Protein AF-A0A6B3HM51-F1 (afdb_monomer)

Solvent-accessible surface area (backbone atoms only — not comparable to full-atom values): 6859 Å² total; per-residue (Å²): 130,83,80,90,52,74,66,59,54,53,58,59,59,56,56,49,74,48,50,57,99,54,30,56,70,56,48,52,52,50,52,55,48,63,73,42,46,71,56,45,71,49,43,47,57,53,70,44,82,86,56,56,70,68,55,28,52,52,28,47,52,51,36,50,58,47,48,68,59,51,56,62,55,45,78,57,60,62,42,78,44,95,74,47,55,57,86,43,46,53,90,97,57,78,71,40,23,68,55,52,22,49,49,49,49,48,50,30,50,48,54,53,53,52,60,75,73,107

Radius of gyration: 22.59 Å; Cα contacts (8 Å, |Δi|>4): 60; chains: 1; bounding box: 59×33×61 Å

pLDDT: mean 90.47, std 6.4, range [70.44, 97.44]

Structure (mmCIF, N/CA/C/O backbone):
data_AF-A0A6B3HM51-F1
#
_entry.id   AF-A0A6B3HM51-F1
#
loop_
_atom_site.group_PDB
_atom_site.id
_atom_site.type_symbol
_atom_site.label_atom_id
_atom_site.label_alt_id
_atom_site.label_comp_id
_atom_site.label_asym_id
_atom_site.label_entity_id
_atom_site.label_seq_id
_atom_site.pdbx_PDB_ins_code
_atom_site.Cartn_x
_atom_site.Cartn_y
_atom_site.Cartn_z
_atom_site.occupancy
_atom_site.B_iso_or_equiv
_atom_site.auth_seq_id
_atom_site.auth_comp_id
_atom_site.auth_asym_id
_atom_site.auth_atom_id
_atom_site.pdbx_PDB_model_num
ATOM 1 N N . GLY A 1 1 ? 42.224 -19.666 -20.636 1.00 71.56 1 GLY A N 1
ATOM 2 C CA . GLY A 1 1 ? 41.199 -18.767 -20.078 1.00 71.56 1 GLY A CA 1
ATOM 3 C C . GLY A 1 1 ? 39.865 -19.177 -20.646 1.00 71.56 1 GLY A C 1
ATOM 4 O O . GLY A 1 1 ? 39.829 -19.553 -21.813 1.00 71.56 1 GLY A O 1
ATOM 5 N N . GLU A 1 2 ? 38.812 -19.181 -19.835 1.00 75.19 2 GLU A N 1
ATOM 6 C CA . GLU A 1 2 ? 37.464 -19.480 -20.327 1.00 75.19 2 GLU A CA 1
ATOM 7 C C . GLU A 1 2 ? 36.977 -18.398 -21.302 1.00 75.19 2 GLU A C 1
ATOM 9 O O . GLU A 1 2 ? 37.448 -17.257 -21.280 1.00 75.19 2 GLU A O 1
ATOM 14 N N . ARG A 1 3 ? 36.063 -18.769 -22.204 1.00 82.19 3 ARG A N 1
ATOM 15 C CA . ARG A 1 3 ? 35.512 -17.847 -23.202 1.00 82.19 3 ARG A CA 1
ATOM 16 C C . ARG A 1 3 ? 34.642 -16.805 -22.501 1.00 82.19 3 ARG A C 1
ATOM 18 O O . ARG A 1 3 ? 33.726 -17.181 -21.781 1.00 82.19 3 ARG A O 1
ATOM 25 N N . ALA A 1 4 ? 34.856 -15.521 -22.783 1.00 80.44 4 ALA A N 1
ATOM 26 C CA . ALA A 1 4 ? 33.985 -14.463 -22.277 1.00 80.44 4 ALA A CA 1
ATOM 27 C C . ALA A 1 4 ? 32.532 -14.676 -22.747 1.00 80.44 4 ALA A C 1
ATOM 29 O O . ALA A 1 4 ? 32.269 -14.801 -23.948 1.00 80.44 4 ALA A O 1
ATOM 30 N N . VAL A 1 5 ? 31.590 -14.713 -21.799 1.00 89.69 5 VAL A N 1
ATOM 31 C CA . VAL A 1 5 ? 30.148 -14.814 -22.063 1.00 89.69 5 VAL A CA 1
ATOM 32 C C . VAL A 1 5 ? 29.471 -13.550 -21.523 1.00 89.69 5 VAL A C 1
ATOM 34 O O . VAL A 1 5 ? 29.445 -13.363 -20.309 1.00 89.69 5 VAL A O 1
ATOM 37 N N . PRO A 1 6 ? 28.874 -12.690 -22.372 1.00 88.50 6 PRO A N 1
ATOM 38 C CA . PRO A 1 6 ? 28.241 -11.442 -21.924 1.00 88.50 6 PRO A CA 1
ATOM 39 C C . PRO A 1 6 ? 27.182 -11.618 -20.822 1.00 88.50 6 PRO A C 1
ATOM 41 O O . PRO A 1 6 ? 27.027 -10.755 -19.961 1.00 88.50 6 PRO A O 1
ATOM 44 N N . ALA A 1 7 ? 26.491 -12.762 -20.800 1.00 92.44 7 ALA A N 1
ATOM 45 C CA . ALA A 1 7 ? 25.515 -13.088 -19.761 1.00 92.44 7 ALA A CA 1
ATOM 46 C C . ALA A 1 7 ? 26.129 -13.160 -18.348 1.00 92.44 7 ALA A C 1
ATOM 48 O O . ALA A 1 7 ? 25.452 -12.835 -17.376 1.00 92.44 7 ALA A O 1
ATOM 49 N N . GLU A 1 8 ? 27.403 -13.543 -18.217 1.00 92.50 8 GLU A N 1
ATOM 50 C CA . GLU A 1 8 ? 28.091 -13.606 -16.923 1.00 92.50 8 GLU A CA 1
ATOM 51 C C . GLU A 1 8 ? 28.214 -12.211 -16.297 1.00 92.50 8 GLU A C 1
ATOM 53 O O . GLU A 1 8 ? 27.907 -12.023 -15.119 1.00 92.50 8 GLU A O 1
ATOM 58 N N . GLN A 1 9 ? 28.584 -11.215 -17.108 1.00 91.62 9 GLN A N 1
ATOM 59 C CA . GLN A 1 9 ? 28.639 -9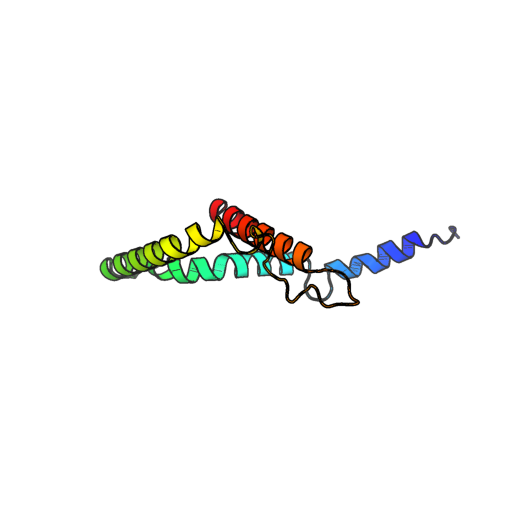.826 -16.668 1.00 91.62 9 GLN A CA 1
ATOM 60 C C . GLN A 1 9 ? 27.255 -9.336 -16.233 1.00 91.62 9 GLN A C 1
ATOM 62 O O . GLN A 1 9 ? 27.116 -8.820 -15.130 1.00 91.62 9 GLN A O 1
ATOM 67 N N . MET A 1 10 ? 26.218 -9.580 -17.040 1.00 94.62 10 MET A N 1
ATOM 68 C CA . MET A 1 10 ? 24.852 -9.164 -16.704 1.00 94.62 10 MET A CA 1
ATOM 69 C C . MET A 1 10 ? 24.368 -9.759 -15.374 1.00 94.62 10 MET A C 1
ATOM 71 O O . MET A 1 10 ? 23.748 -9.060 -14.577 1.00 94.62 10 MET A O 1
ATOM 75 N N . LEU A 1 11 ? 24.647 -11.039 -15.104 1.00 93.75 11 LEU A N 1
ATOM 76 C CA . LEU A 1 11 ? 24.258 -11.687 -13.847 1.00 93.75 11 LEU A CA 1
ATOM 77 C C . LEU A 1 11 ? 24.980 -11.084 -12.634 1.00 93.75 11 LEU A C 1
ATOM 79 O O . LEU A 1 11 ? 24.357 -10.907 -11.583 1.00 93.75 11 LEU A O 1
ATOM 83 N N . ARG A 1 12 ? 26.269 -10.749 -12.777 1.00 93.19 12 ARG A N 1
ATOM 84 C CA . ARG A 1 12 ? 27.042 -10.065 -11.730 1.00 93.19 12 ARG A CA 1
ATOM 85 C C . ARG A 1 12 ? 26.503 -8.660 -11.475 1.00 93.19 12 ARG A C 1
ATOM 87 O O . ARG A 1 12 ? 26.266 -8.309 -10.320 1.00 93.19 12 ARG A O 1
ATOM 94 N N . ASP A 1 13 ? 26.230 -7.911 -12.537 1.00 95.38 13 ASP A N 1
ATOM 95 C CA . ASP A 1 13 ? 25.731 -6.540 -12.453 1.00 95.38 13 ASP A CA 1
ATOM 96 C C . ASP A 1 13 ? 24.322 -6.501 -11.838 1.00 95.38 13 ASP A C 1
ATOM 98 O O . ASP A 1 13 ? 24.057 -5.700 -10.948 1.00 95.38 13 ASP A O 1
ATOM 102 N N . MET A 1 14 ? 23.424 -7.429 -12.197 1.00 95.25 14 MET A N 1
ATOM 103 C CA . MET A 1 14 ? 22.062 -7.477 -11.637 1.00 95.25 14 MET A CA 1
ATOM 104 C C . MET A 1 14 ? 22.014 -7.769 -10.133 1.00 95.25 14 MET A C 1
ATOM 106 O O . MET A 1 14 ? 21.011 -7.462 -9.483 1.00 95.25 14 MET A O 1
ATOM 110 N N . ARG A 1 15 ? 23.065 -8.362 -9.552 1.00 95.12 15 ARG A N 1
ATOM 111 C CA . ARG A 1 15 ? 23.089 -8.702 -8.123 1.00 95.12 15 ARG A CA 1
ATOM 112 C C . ARG A 1 15 ? 22.982 -7.462 -7.239 1.00 95.12 15 ARG A C 1
ATOM 114 O O . ARG A 1 15 ? 22.347 -7.545 -6.185 1.00 95.12 15 ARG A O 1
ATOM 121 N N . ILE A 1 16 ? 23.554 -6.332 -7.667 1.00 96.00 16 ILE A N 1
ATOM 122 C CA . ILE A 1 16 ? 23.529 -5.093 -6.884 1.00 96.00 16 ILE A CA 1
ATOM 123 C C . ILE A 1 16 ? 22.098 -4.592 -6.666 1.00 96.00 16 ILE A C 1
ATOM 125 O O . ILE A 1 16 ? 21.806 -4.098 -5.581 1.00 96.00 16 ILE A O 1
ATOM 129 N N . ASN A 1 17 ? 21.187 -4.848 -7.619 1.00 95.12 17 ASN A N 1
ATOM 130 C CA . ASN A 1 17 ? 19.794 -4.380 -7.612 1.00 95.12 17 ASN A CA 1
ATOM 131 C C . ASN A 1 17 ? 18.954 -4.867 -6.427 1.00 95.12 17 ASN A C 1
ATOM 133 O O . ASN A 1 17 ? 17.870 -4.355 -6.187 1.00 95.12 17 ASN A O 1
ATOM 137 N N . ARG A 1 18 ? 19.433 -5.875 -5.695 1.00 95.62 18 ARG A N 1
ATOM 138 C CA . ARG A 1 18 ? 18.763 -6.407 -4.502 1.00 95.62 18 ARG A CA 1
ATOM 139 C C . ARG A 1 18 ? 19.323 -5.865 -3.187 1.00 95.62 18 ARG A C 1
ATOM 141 O O . ARG A 1 18 ? 18.803 -6.225 -2.133 1.00 95.62 18 ARG A O 1
ATOM 148 N N . ILE A 1 19 ? 20.403 -5.087 -3.252 1.00 95.50 19 ILE A N 1
ATOM 149 C CA . ILE A 1 19 ? 21.196 -4.630 -2.105 1.00 95.50 19 ILE A CA 1
ATOM 150 C C . ILE A 1 19 ? 21.176 -3.101 -2.016 1.00 95.50 19 ILE A C 1
ATOM 152 O O . ILE A 1 19 ? 21.022 -2.561 -0.922 1.00 95.50 19 ILE A O 1
ATOM 156 N N . PHE A 1 20 ? 21.363 -2.411 -3.145 1.00 93.44 20 PHE A N 1
ATOM 157 C CA . PHE A 1 20 ? 21.412 -0.949 -3.167 1.00 93.44 20 PHE A CA 1
ATOM 158 C C . PHE A 1 20 ? 20.019 -0.327 -2.971 1.00 93.44 20 PHE A C 1
ATOM 160 O O . PHE A 1 20 ? 19.017 -0.970 -3.259 1.00 93.44 20 PHE A O 1
ATOM 167 N N . GLU A 1 21 ? 19.973 0.905 -2.446 1.00 90.25 21 GLU A N 1
ATOM 168 C CA . GLU A 1 21 ? 18.730 1.657 -2.150 1.00 90.25 21 GLU A CA 1
ATOM 169 C C . GLU A 1 21 ? 17.764 0.966 -1.168 1.00 90.25 21 GLU A C 1
ATOM 171 O O . GLU A 1 21 ? 16.567 1.241 -1.132 1.00 90.25 21 GLU A O 1
ATOM 176 N N . GLY A 1 22 ? 18.322 0.117 -0.302 1.00 92.31 22 GLY 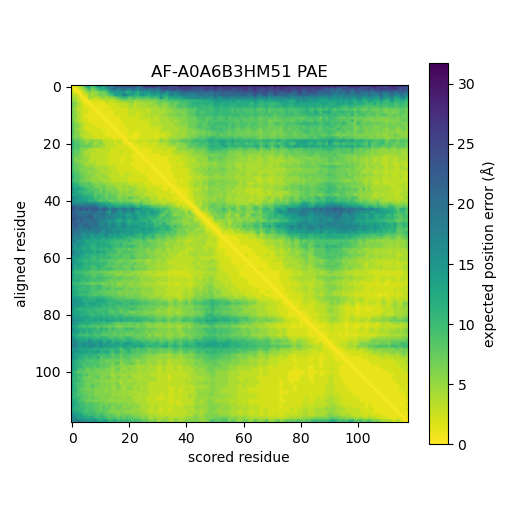A N 1
ATOM 177 C CA . GLY A 1 22 ? 17.578 -0.708 0.642 1.00 92.31 22 GLY A CA 1
ATOM 178 C C . GLY A 1 22 ? 17.571 -2.154 0.171 1.00 92.31 22 GLY A C 1
ATOM 179 O O . GLY A 1 22 ? 17.138 -2.464 -0.937 1.00 92.31 22 GLY A O 1
ATOM 180 N N . SER A 1 23 ? 18.059 -3.067 1.016 1.00 96.12 23 SER A N 1
ATOM 181 C CA . SER A 1 23 ? 18.063 -4.479 0.642 1.00 96.12 23 SER A CA 1
ATOM 182 C C . SER A 1 23 ? 16.634 -4.980 0.440 1.00 96.12 23 SER A C 1
ATOM 184 O O . SER A 1 23 ? 15.682 -4.456 1.025 1.00 96.12 23 SER A O 1
ATOM 186 N N . THR A 1 24 ? 16.484 -6.035 -0.362 1.00 94.81 24 THR A N 1
ATOM 187 C CA . THR A 1 24 ? 15.181 -6.677 -0.599 1.00 94.81 24 THR A CA 1
ATOM 188 C C . THR A 1 24 ? 14.461 -6.989 0.722 1.00 94.81 24 THR A C 1
ATOM 190 O O . THR A 1 24 ? 13.258 -6.785 0.849 1.00 94.81 24 THR A O 1
ATOM 193 N N . GLU A 1 25 ? 15.207 -7.434 1.732 1.00 95.81 25 GLU A N 1
ATOM 194 C CA . GLU A 1 25 ? 14.703 -7.756 3.066 1.00 95.81 25 GLU A CA 1
ATOM 195 C C . GLU A 1 25 ? 14.177 -6.516 3.800 1.00 95.81 25 GLU A C 1
ATOM 197 O O . GLU A 1 25 ? 13.074 -6.552 4.344 1.00 95.81 25 GLU A O 1
ATOM 202 N N . ILE A 1 26 ? 14.915 -5.401 3.778 1.00 96.00 26 ILE A N 1
ATOM 203 C CA . ILE A 1 26 ? 14.471 -4.148 4.405 1.00 96.00 26 ILE A CA 1
ATOM 204 C C . ILE A 1 26 ? 13.246 -3.582 3.689 1.00 96.00 26 ILE A C 1
ATOM 206 O O . ILE A 1 26 ? 12.300 -3.151 4.348 1.00 96.00 26 ILE A O 1
ATOM 210 N N . MET A 1 27 ? 13.219 -3.635 2.358 1.00 96.00 27 MET A N 1
ATOM 211 C CA . MET A 1 27 ? 12.074 -3.171 1.576 1.00 96.00 27 MET A CA 1
ATOM 212 C C . MET A 1 27 ? 10.812 -3.979 1.887 1.00 96.00 27 MET A C 1
ATOM 214 O O . MET A 1 27 ? 9.743 -3.394 2.050 1.00 96.00 27 MET A O 1
ATOM 218 N N . HIS A 1 28 ? 10.918 -5.302 2.047 1.00 94.00 28 HIS A N 1
ATOM 219 C CA . HIS A 1 28 ? 9.782 -6.120 2.478 1.00 94.00 28 HIS A CA 1
ATOM 220 C C . HIS A 1 28 ? 9.266 -5.724 3.866 1.00 94.00 28 HIS A C 1
ATOM 222 O O . HIS A 1 28 ? 8.055 -5.610 4.050 1.00 94.00 28 HIS A O 1
ATOM 228 N N . LEU A 1 29 ? 10.161 -5.478 4.828 1.00 94.69 29 LEU A N 1
ATOM 229 C CA . LEU A 1 29 ? 9.770 -5.030 6.169 1.00 94.69 29 LEU A CA 1
ATOM 230 C C . LEU A 1 29 ? 9.112 -3.648 6.143 1.00 94.69 29 LEU A C 1
ATOM 232 O O . LEU A 1 29 ? 8.118 -3.434 6.834 1.00 94.69 29 LEU A O 1
ATOM 236 N N . LEU A 1 30 ? 9.629 -2.728 5.326 1.00 94.38 30 LEU A N 1
ATOM 237 C CA . LEU A 1 30 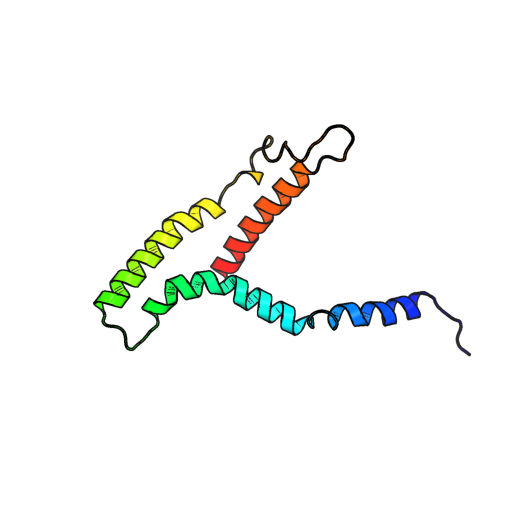? 9.046 -1.402 5.150 1.00 94.38 30 LEU A CA 1
ATOM 238 C C . LEU A 1 30 ? 7.639 -1.497 4.552 1.00 94.38 30 LEU A C 1
ATOM 240 O O . LEU A 1 30 ? 6.712 -0.911 5.096 1.00 94.38 30 LEU A O 1
ATOM 244 N N . ILE A 1 31 ? 7.458 -2.282 3.486 1.00 91.19 31 ILE A N 1
ATOM 245 C CA . ILE A 1 31 ? 6.142 -2.497 2.867 1.00 91.19 31 ILE A CA 1
ATOM 246 C C . ILE A 1 31 ? 5.164 -3.098 3.878 1.00 91.19 31 ILE A C 1
ATOM 248 O O . ILE A 1 31 ? 4.034 -2.628 3.978 1.00 91.19 31 ILE A O 1
ATOM 252 N N . ALA A 1 32 ? 5.588 -4.109 4.643 1.00 90.12 32 ALA A N 1
ATOM 253 C CA . ALA A 1 32 ? 4.748 -4.724 5.666 1.00 90.12 32 ALA A CA 1
ATOM 254 C C . ALA A 1 32 ? 4.347 -3.715 6.752 1.00 90.12 32 ALA A C 1
ATOM 256 O O . ALA A 1 32 ? 3.176 -3.640 7.117 1.00 90.12 32 ALA A O 1
ATOM 257 N N . ARG A 1 33 ? 5.298 -2.903 7.229 1.00 91.56 33 ARG A N 1
ATOM 258 C CA . ARG A 1 33 ? 5.038 -1.839 8.204 1.00 91.56 33 ARG A CA 1
ATOM 259 C C . ARG A 1 33 ? 4.023 -0.831 7.670 1.00 91.56 33 ARG A C 1
ATOM 261 O O . ARG A 1 33 ? 3.013 -0.595 8.323 1.00 91.56 33 ARG A O 1
ATOM 268 N N . GLU A 1 34 ? 4.275 -0.263 6.496 1.00 91.62 34 GLU A N 1
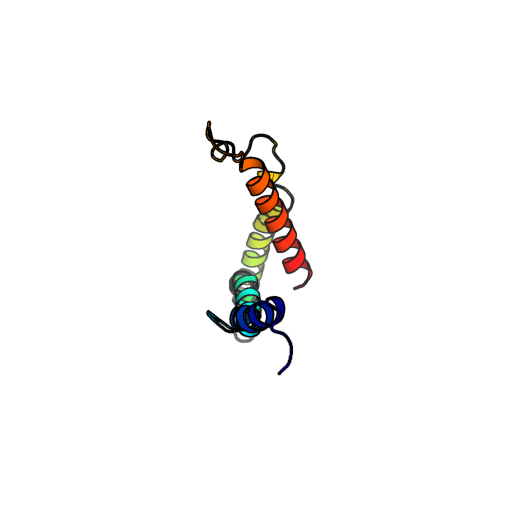ATOM 269 C CA . GLU A 1 34 ? 3.421 0.776 5.908 1.00 91.62 34 GLU A CA 1
ATOM 270 C C . GLU A 1 34 ? 2.023 0.248 5.566 1.00 91.62 34 GLU A C 1
ATOM 272 O O . GLU A 1 34 ? 1.027 0.947 5.749 1.00 91.62 34 GLU A O 1
ATOM 277 N N . ALA A 1 35 ? 1.917 -1.012 5.131 1.00 88.94 35 ALA A N 1
ATOM 278 C CA . ALA A 1 35 ? 0.627 -1.646 4.870 1.00 88.94 35 ALA A CA 1
ATOM 279 C C . ALA A 1 35 ? -0.232 -1.790 6.138 1.00 88.94 35 ALA A C 1
ATOM 281 O O . ALA A 1 35 ? -1.457 -1.770 6.046 1.00 88.94 35 ALA A O 1
ATOM 282 N N . VAL A 1 36 ? 0.395 -1.935 7.309 1.00 87.19 36 VAL A N 1
ATOM 283 C CA . VAL A 1 36 ? -0.271 -2.198 8.593 1.00 87.19 36 VAL A CA 1
ATOM 284 C C . VAL A 1 36 ? -0.451 -0.926 9.442 1.00 87.19 36 VAL A C 1
ATOM 286 O O . VAL A 1 36 ? -1.349 -0.878 10.285 1.00 87.19 36 VAL A O 1
ATOM 289 N N . ASP A 1 37 ? 0.332 0.131 9.204 1.00 88.56 37 ASP A N 1
ATOM 290 C CA . ASP A 1 37 ? 0.373 1.353 10.028 1.00 88.56 37 ASP A CA 1
ATOM 291 C C . ASP A 1 37 ? -1.003 2.016 10.213 1.00 88.56 37 ASP A C 1
ATOM 293 O O . ASP A 1 37 ? -1.444 2.272 11.338 1.00 88.56 37 ASP A O 1
ATOM 297 N N . ALA A 1 38 ? -1.746 2.202 9.118 1.00 84.31 38 ALA A N 1
ATOM 298 C CA . ALA A 1 38 ? -3.084 2.790 9.164 1.00 84.31 38 ALA A CA 1
ATOM 299 C C . ALA A 1 38 ? -4.057 1.972 10.034 1.00 84.31 38 ALA A C 1
ATOM 301 O O . ALA A 1 38 ? -4.909 2.540 10.721 1.00 84.31 38 ALA A O 1
ATOM 302 N N . HIS A 1 39 ? -3.914 0.646 10.036 1.00 84.50 39 HIS A N 1
ATOM 303 C CA . HIS A 1 39 ? -4.750 -0.266 10.812 1.00 84.50 39 HIS A CA 1
ATOM 304 C C . HIS A 1 39 ? -4.368 -0.258 12.296 1.00 84.50 39 HIS A C 1
ATOM 306 O O . HIS A 1 39 ? -5.254 -0.220 13.153 1.00 84.50 39 HIS A O 1
ATOM 312 N N . LEU A 1 40 ? -3.069 -0.201 12.612 1.00 83.12 40 LEU A N 1
ATOM 313 C CA . LEU A 1 40 ? -2.580 -0.061 13.987 1.00 83.12 40 LEU A CA 1
ATOM 314 C C . LEU A 1 40 ? -2.970 1.279 14.602 1.00 83.12 40 LEU A C 1
ATOM 316 O O . LEU A 1 40 ? -3.349 1.318 15.767 1.00 83.12 40 LEU A O 1
ATOM 320 N N . LYS A 1 41 ? -2.965 2.370 13.833 1.00 83.19 41 LYS A N 1
ATOM 321 C CA . LYS A 1 41 ? -3.423 3.677 14.321 1.00 83.19 41 LYS A CA 1
ATOM 322 C C . LYS A 1 41 ? -4.896 3.667 14.741 1.00 83.19 41 LYS A C 1
ATOM 324 O O . LYS A 1 41 ? -5.275 4.366 15.675 1.00 83.19 41 LYS A O 1
ATOM 329 N N . VAL A 1 42 ? -5.723 2.876 14.059 1.00 78.25 42 VAL A N 1
ATOM 330 C CA . VAL A 1 42 ? -7.148 2.711 14.380 1.00 78.25 42 VAL A CA 1
ATOM 331 C C . VAL A 1 42 ? -7.357 1.733 15.546 1.00 78.25 42 VAL A C 1
ATOM 333 O O . VAL A 1 42 ? -8.269 1.928 16.345 1.00 78.25 42 VAL A O 1
ATOM 336 N N . ALA A 1 43 ? -6.520 0.697 15.661 1.00 72.50 43 ALA A N 1
ATOM 337 C CA . ALA A 1 43 ? -6.651 -0.360 16.667 1.00 72.50 43 ALA A CA 1
ATOM 338 C C . ALA A 1 43 ? -5.853 -0.125 17.967 1.00 72.50 43 ALA A C 1
ATOM 340 O O . ALA A 1 43 ? -6.132 -0.778 18.971 1.00 72.50 43 ALA A O 1
ATOM 341 N N . GLY A 1 44 ? -4.877 0.787 17.980 1.00 70.44 44 GLY A N 1
ATOM 342 C CA . GLY A 1 44 ? -3.909 0.939 19.074 1.00 70.44 44 GLY A CA 1
ATOM 343 C C . GLY A 1 44 ? -4.555 1.215 20.432 1.00 70.44 44 GLY A C 1
ATOM 344 O O . GLY A 1 44 ? -4.198 0.592 21.428 1.00 70.44 44 GLY A O 1
ATOM 345 N N . ASP A 1 45 ? -5.589 2.055 20.455 1.00 70.50 45 ASP A N 1
ATOM 346 C CA . ASP A 1 45 ? -6.325 2.401 21.677 1.00 70.50 45 ASP A CA 1
ATOM 347 C C . ASP A 1 45 ? -7.183 1.250 22.229 1.00 70.50 45 ASP A C 1
ATOM 349 O O . ASP A 1 45 ? -7.572 1.274 23.395 1.00 70.50 45 ASP A O 1
ATOM 353 N N . ILE A 1 46 ? -7.485 0.246 21.403 1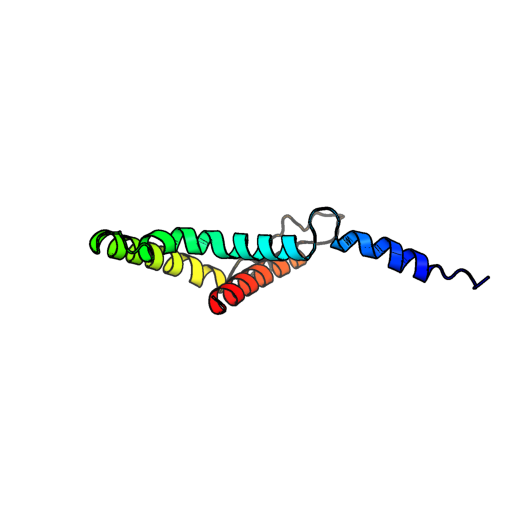.00 72.88 46 ILE A N 1
ATOM 354 C CA . ILE A 1 46 ? -8.249 -0.943 21.803 1.00 72.88 46 ILE A CA 1
ATOM 355 C C . ILE A 1 46 ? -7.331 -1.952 22.505 1.00 72.88 46 ILE A C 1
ATOM 357 O O . ILE A 1 46 ? -7.753 -2.615 23.452 1.00 72.88 46 ILE A O 1
ATOM 361 N N . ILE A 1 47 ? -6.085 -2.066 22.036 1.00 73.56 47 ILE A N 1
ATOM 362 C CA . ILE A 1 47 ? -5.123 -3.091 22.469 1.00 73.56 47 ILE A CA 1
ATOM 363 C C . ILE A 1 47 ? -4.390 -2.681 23.756 1.00 73.56 47 ILE A C 1
ATOM 365 O O . ILE A 1 47 ? -3.911 -3.550 24.479 1.00 73.56 47 ILE A O 1
ATOM 369 N N . ASP A 1 48 ? -4.342 -1.387 24.079 1.00 78.88 48 ASP A N 1
ATOM 370 C CA . ASP A 1 48 ? -3.679 -0.873 25.281 1.00 78.88 48 ASP A CA 1
ATOM 371 C C . ASP A 1 48 ? -4.320 -1.434 26.576 1.00 78.88 48 ASP A C 1
ATOM 373 O O . ASP A 1 48 ? -5.474 -1.112 26.890 1.00 78.88 48 ASP A O 1
ATOM 377 N N . PRO A 1 49 ? -3.622 -2.291 27.349 1.00 75.94 49 PRO A N 1
ATOM 378 C CA . PRO A 1 49 ? -4.186 -2.916 28.541 1.00 75.94 49 PRO A CA 1
ATOM 379 C C . PRO A 1 49 ? -4.493 -1.901 29.648 1.00 75.94 49 PRO A C 1
ATOM 381 O O . PRO A 1 49 ? -5.460 -2.113 30.378 1.00 75.94 49 PRO A O 1
ATOM 384 N N . GLU A 1 50 ? -3.762 -0.787 29.701 1.00 82.00 50 GLU A N 1
ATOM 385 C CA . GLU A 1 50 ? -3.847 0.230 30.755 1.00 82.00 50 GLU A CA 1
ATOM 386 C C . GLU A 1 50 ? -5.034 1.190 30.565 1.00 82.00 50 GLU A C 1
ATOM 388 O O . GLU A 1 50 ? -5.386 1.950 31.470 1.00 82.00 50 GLU A O 1
ATOM 393 N N . LYS A 1 51 ? -5.695 1.166 29.397 1.00 83.12 51 LYS A N 1
ATOM 394 C CA . LYS A 1 51 ? -6.819 2.067 29.119 1.00 83.12 51 LYS A CA 1
ATOM 395 C C . LYS A 1 51 ? -8.117 1.650 29.822 1.00 83.12 51 LYS A C 1
ATOM 397 O O . LYS A 1 51 ? -8.499 0.472 29.760 1.00 83.12 51 LYS A O 1
ATOM 402 N N . PRO A 1 52 ? -8.866 2.616 30.396 1.00 87.50 52 PRO A N 1
ATOM 403 C CA . PRO A 1 52 ? -10.212 2.386 30.907 1.00 87.50 52 PRO A CA 1
ATOM 404 C C . PRO A 1 52 ? -11.136 1.758 29.857 1.00 87.50 52 PRO A C 1
ATOM 406 O O . PRO A 1 52 ? -11.074 2.075 28.667 1.00 87.50 52 PRO A O 1
ATOM 409 N N . LEU A 1 53 ? -12.069 0.912 30.303 1.00 86.75 53 LEU A N 1
ATOM 410 C CA . LEU A 1 53 ? -13.023 0.224 29.419 1.00 86.75 53 LEU A CA 1
ATOM 411 C C . LEU A 1 53 ? -13.845 1.185 28.542 1.00 86.75 53 LEU A C 1
ATOM 413 O O . LEU A 1 53 ? -14.162 0.855 27.400 1.00 86.75 53 LEU A O 1
ATOM 417 N N . ALA A 1 54 ? -14.166 2.379 29.048 1.00 87.12 54 ALA A N 1
ATOM 418 C CA . ALA A 1 54 ? -14.894 3.398 28.292 1.00 87.12 54 ALA A CA 1
ATOM 419 C C . ALA A 1 54 ? -14.099 3.916 27.078 1.00 87.12 54 ALA A C 1
ATOM 421 O O . ALA A 1 54 ? -14.675 4.133 26.009 1.00 87.12 54 ALA A O 1
ATOM 422 N N . ASP A 1 55 ? -12.779 4.062 27.217 1.00 85.38 55 ASP A N 1
ATOM 423 C CA . ASP A 1 55 ? -11.904 4.510 26.132 1.00 85.38 55 ASP A CA 1
ATOM 424 C C . ASP A 1 55 ? -11.734 3.413 25.081 1.00 85.38 55 ASP A C 1
ATOM 426 O O . ASP A 1 55 ? -11.823 3.689 23.883 1.00 85.38 55 ASP A O 1
ATOM 430 N N . LYS A 1 56 ? -11.632 2.151 25.516 1.00 85.50 56 LYS A N 1
ATOM 431 C CA . LYS A 1 56 ? -11.641 0.983 24.619 1.00 85.50 56 LYS A CA 1
ATOM 432 C C . LYS A 1 56 ? -12.937 0.885 23.818 1.00 85.50 56 LYS A C 1
ATOM 434 O O . LYS A 1 56 ? -12.898 0.647 22.613 1.00 85.50 56 LYS A O 1
ATOM 439 N N . ALA A 1 57 ? -14.087 1.112 24.456 1.00 86.94 57 ALA A N 1
ATOM 440 C CA . ALA A 1 57 ? -15.384 1.101 23.779 1.00 86.94 57 ALA A CA 1
ATOM 441 C C . ALA A 1 57 ? -15.490 2.215 22.723 1.00 86.94 57 ALA A C 1
ATOM 443 O O . ALA A 1 57 ? -15.934 1.972 21.599 1.00 86.94 57 ALA A O 1
ATOM 444 N N . ARG A 1 58 ? -15.028 3.428 23.053 1.00 87.50 58 ARG A N 1
ATOM 445 C CA . ARG A 1 58 ? -14.969 4.552 22.107 1.00 87.50 58 ARG A CA 1
ATOM 446 C C . ARG A 1 58 ? -14.044 4.249 20.929 1.00 87.50 58 ARG A C 1
ATOM 448 O O . ARG A 1 58 ? -14.418 4.494 19.783 1.00 87.50 58 ARG A O 1
ATOM 455 N N . ALA A 1 59 ? -12.865 3.695 21.198 1.00 86.69 59 ALA A N 1
ATOM 456 C CA . ALA A 1 59 ? -11.920 3.284 20.167 1.00 86.69 59 ALA A CA 1
ATOM 457 C C . ALA A 1 59 ? -12.518 2.200 19.254 1.00 86.69 59 ALA A C 1
ATOM 459 O O . ALA A 1 59 ? -12.457 2.327 18.033 1.00 86.69 59 ALA A O 1
ATOM 460 N N . GLY A 1 60 ? -13.197 1.203 19.829 1.00 88.19 60 GLY A N 1
ATOM 461 C CA . GLY A 1 60 ? -13.935 0.181 19.085 1.00 88.19 60 GLY A CA 1
ATOM 462 C C . GLY A 1 60 ? -15.010 0.767 18.167 1.00 88.19 60 GLY A C 1
ATOM 463 O O . GLY A 1 60 ? -15.090 0.395 16.997 1.00 88.19 60 GLY A O 1
ATOM 464 N N . ALA A 1 61 ? -15.792 1.736 18.652 1.00 90.06 61 ALA A N 1
ATOM 465 C CA . ALA A 1 61 ? -16.798 2.421 17.839 1.00 90.06 61 ALA A CA 1
ATOM 466 C C . ALA A 1 61 ? -16.170 3.215 16.677 1.00 90.06 61 ALA A C 1
ATOM 468 O O . ALA A 1 61 ? -16.649 3.144 15.542 1.00 90.06 61 ALA A O 1
ATOM 469 N N . ASN A 1 62 ? -15.068 3.925 16.933 1.00 88.38 62 ASN A N 1
ATOM 470 C CA . ASN A 1 62 ? -14.328 4.650 15.898 1.00 88.38 62 ASN A CA 1
ATOM 471 C C . ASN A 1 62 ? -13.756 3.699 14.839 1.00 88.38 62 ASN A C 1
ATOM 473 O O . ASN A 1 62 ? -13.871 3.973 13.642 1.00 88.38 62 ASN A O 1
ATOM 477 N N . ALA A 1 63 ? -13.193 2.566 15.266 1.00 89.25 63 ALA A N 1
ATOM 478 C CA . ALA A 1 63 ? -12.675 1.535 14.377 1.00 89.25 63 ALA A CA 1
ATOM 479 C C . ALA A 1 63 ? -13.781 0.927 13.510 1.00 89.25 63 ALA A C 1
ATOM 481 O O . ALA A 1 63 ? -13.643 0.868 12.287 1.00 89.25 63 ALA A O 1
ATOM 482 N N . ALA A 1 64 ? -14.915 0.561 14.111 1.00 89.69 64 ALA A N 1
ATOM 483 C CA . ALA A 1 64 ? -16.075 0.070 13.377 1.00 89.69 64 ALA A CA 1
ATOM 484 C C . ALA A 1 64 ? -16.549 1.093 12.330 1.00 89.69 64 ALA A C 1
ATOM 486 O O . ALA A 1 64 ? -16.753 0.742 11.169 1.00 89.69 64 ALA A O 1
ATOM 487 N N . GLY A 1 65 ? -16.645 2.375 12.699 1.00 92.75 65 GLY A N 1
ATOM 488 C CA . GLY A 1 65 ? -17.028 3.451 11.782 1.00 92.75 65 GLY A CA 1
ATOM 489 C C . GLY A 1 65 ? -16.006 3.733 10.673 1.00 92.75 65 GLY A C 1
ATOM 490 O O . GLY A 1 65 ? -16.387 4.159 9.578 1.00 92.75 65 GLY A O 1
ATOM 491 N N . PHE A 1 66 ? -14.713 3.514 10.924 1.00 91.56 66 PHE A N 1
ATOM 492 C CA . PHE A 1 66 ? -13.672 3.570 9.898 1.00 91.56 66 PHE A CA 1
ATOM 493 C C . PHE A 1 66 ? -13.853 2.433 8.887 1.00 91.56 66 PHE A C 1
ATOM 495 O O . PHE A 1 66 ? -14.035 2.693 7.695 1.00 91.56 66 PHE A O 1
ATOM 502 N N . TYR A 1 67 ? -13.889 1.184 9.357 1.00 91.69 67 TYR A N 1
ATOM 503 C CA . TYR A 1 67 ? -13.976 0.013 8.483 1.00 91.69 67 TYR A CA 1
ATOM 504 C C . TYR A 1 67 ? -15.303 -0.075 7.730 1.00 91.69 67 TYR A C 1
ATOM 506 O O . TYR A 1 67 ? -15.302 -0.427 6.551 1.00 91.69 67 TYR A O 1
ATOM 514 N N . ALA A 1 68 ? -16.414 0.327 8.352 1.00 93.56 68 ALA A N 1
ATOM 515 C CA . ALA A 1 68 ? -17.720 0.388 7.698 1.00 93.56 68 ALA A CA 1
ATOM 516 C C . ALA A 1 68 ? -17.738 1.340 6.491 1.00 93.56 68 ALA A C 1
ATOM 518 O O . ALA A 1 68 ? -18.485 1.114 5.544 1.00 93.56 68 ALA A O 1
ATOM 519 N N . ARG A 1 69 ? -16.910 2.394 6.497 1.00 92.69 69 ARG A N 1
ATOM 520 C CA . ARG A 1 69 ? -16.780 3.324 5.364 1.00 92.69 69 ARG A CA 1
ATOM 521 C C . ARG A 1 69 ? -15.710 2.885 4.370 1.00 92.69 69 ARG A C 1
ATOM 523 O O . ARG A 1 69 ? -15.916 3.014 3.168 1.00 92.69 69 ARG A O 1
ATOM 530 N N . TRP A 1 70 ? -14.587 2.369 4.857 1.00 93.06 70 TRP A N 1
ATOM 531 C CA . TRP A 1 70 ? -13.434 2.025 4.028 1.00 93.06 70 TRP A CA 1
ATOM 532 C C . TRP A 1 70 ? -13.624 0.720 3.241 1.00 93.06 70 TRP A C 1
ATOM 534 O O . TRP A 1 70 ? -13.399 0.701 2.031 1.00 93.06 70 TRP A O 1
ATOM 544 N N . LEU A 1 71 ? -14.092 -0.362 3.877 1.00 92.44 71 LEU A N 1
ATOM 545 C CA . LEU A 1 71 ? -14.188 -1.679 3.230 1.00 92.44 71 LEU A CA 1
ATOM 546 C C . LEU A 1 71 ? -15.118 -1.703 2.006 1.00 92.44 71 LEU A C 1
ATOM 548 O O . LEU A 1 71 ? -14.700 -2.232 0.971 1.00 92.44 71 LEU A O 1
ATOM 552 N N . PRO A 1 72 ? -16.335 -1.118 2.042 1.00 93.25 72 PRO A N 1
ATOM 553 C CA . PRO A 1 72 ? -17.214 -1.122 0.873 1.00 93.25 72 PRO A CA 1
ATOM 554 C C . PRO A 1 72 ? -16.610 -0.384 -0.323 1.00 93.25 72 PRO A C 1
ATOM 556 O O . PRO A 1 72 ? -16.782 -0.810 -1.465 1.00 93.25 72 PRO A O 1
ATOM 559 N N . GLN A 1 73 ? -15.839 0.680 -0.070 1.00 92.62 73 GLN A N 1
ATOM 560 C CA . GLN A 1 73 ? -15.144 1.418 -1.124 1.00 92.62 73 GLN A CA 1
ATOM 561 C C . GLN A 1 73 ? -14.099 0.557 -1.828 1.00 92.62 73 GLN A C 1
ATOM 563 O O . GLN A 1 73 ? -13.769 0.827 -2.975 1.00 92.62 73 GLN A O 1
ATOM 568 N N . LEU A 1 74 ? -13.569 -0.493 -1.202 1.00 94.00 74 LEU A N 1
ATOM 569 C CA . LEU A 1 74 ? -12.627 -1.371 -1.883 1.00 94.00 74 LEU A CA 1
ATOM 570 C C . LEU A 1 74 ? -13.309 -2.291 -2.891 1.00 94.00 74 LEU A C 1
ATOM 572 O O . LEU A 1 74 ? -12.623 -2.778 -3.780 1.00 94.00 74 LEU A O 1
ATOM 576 N N . VAL A 1 75 ? -14.613 -2.567 -2.783 1.00 92.56 75 VAL A N 1
ATOM 577 C CA . VAL A 1 75 ? -15.316 -3.552 -3.632 1.00 92.56 75 VAL A CA 1
ATOM 578 C C . VAL A 1 75 ? -15.389 -3.098 -5.092 1.00 92.56 75 VAL A C 1
ATOM 580 O O . VAL A 1 75 ? -15.117 -3.887 -5.999 1.00 92.56 75 VAL A O 1
ATOM 583 N N . THR A 1 76 ? -15.692 -1.821 -5.309 1.00 92.88 76 THR A N 1
ATOM 584 C CA . THR A 1 76 ? -15.871 -1.205 -6.628 1.00 92.88 76 THR A CA 1
ATOM 585 C C . THR A 1 76 ? -15.163 0.146 -6.702 1.00 92.88 76 THR A C 1
ATOM 587 O O . THR A 1 76 ? -14.775 0.710 -5.683 1.00 92.88 76 THR A O 1
ATOM 590 N N . GLY A 1 77 ? -14.969 0.678 -7.906 1.00 92.56 77 GLY A N 1
ATOM 591 C CA . GLY A 1 77 ? -14.306 1.961 -8.083 1.00 92.56 77 GLY A CA 1
ATOM 592 C C . GLY A 1 77 ? -14.223 2.418 -9.530 1.00 92.56 77 GLY A C 1
ATOM 593 O O . GLY A 1 77 ? -14.759 1.786 -10.445 1.00 92.56 77 GLY A O 1
ATOM 594 N N . ALA A 1 78 ? -13.533 3.539 -9.725 1.00 93.56 78 ALA A N 1
ATOM 595 C CA . ALA A 1 78 ? -13.390 4.205 -11.010 1.00 93.56 78 ALA A CA 1
ATOM 596 C C . ALA A 1 78 ? -12.778 3.287 -12.077 1.00 93.56 78 ALA A C 1
ATOM 598 O O . ALA A 1 78 ? -13.150 3.381 -13.242 1.00 93.56 78 ALA A O 1
ATOM 599 N N . GLY A 1 79 ? -11.903 2.352 -11.711 1.00 93.62 79 GLY A N 1
ATOM 600 C CA . GLY A 1 79 ? -11.268 1.430 -12.649 1.00 93.62 79 GLY A CA 1
ATOM 601 C C . GLY A 1 79 ? -12.214 0.413 -13.277 1.00 93.62 79 GLY A C 1
ATOM 602 O O . GLY A 1 79 ? -11.836 -0.206 -14.270 1.00 93.62 79 GLY A O 1
ATOM 603 N N . GLN A 1 80 ? -13.434 0.245 -12.761 1.00 93.00 80 GLN A N 1
ATOM 604 C CA . GLN A 1 80 ? -14.471 -0.575 -13.403 1.00 93.00 80 GLN A CA 1
ATOM 605 C C . GLN A 1 80 ? -15.301 0.201 -14.432 1.00 93.00 80 GLN A C 1
ATOM 607 O O . GLN A 1 80 ? -16.031 -0.399 -15.217 1.00 93.00 80 GLN A O 1
ATOM 612 N N . LEU A 1 81 ? -15.192 1.529 -14.452 1.00 95.19 81 LEU A N 1
ATOM 613 C CA . LEU A 1 81 ? -15.936 2.374 -15.375 1.00 95.19 81 LEU A CA 1
ATOM 614 C C . LEU A 1 81 ? -15.113 2.588 -16.659 1.00 95.19 81 LEU A C 1
ATOM 616 O O . LEU A 1 81 ? -13.963 3.016 -16.586 1.00 95.19 81 LEU A O 1
ATOM 620 N N . PRO A 1 82 ? -15.671 2.361 -17.860 1.00 90.44 82 PRO A N 1
ATOM 621 C CA . PRO A 1 82 ? -14.913 2.426 -19.1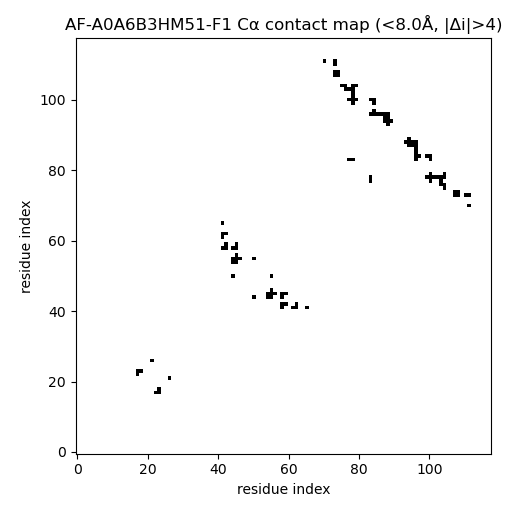16 1.00 90.44 82 PRO A CA 1
ATOM 622 C C . PRO A 1 82 ? -14.509 3.848 -19.547 1.00 90.44 82 PRO A C 1
ATOM 624 O O . PRO A 1 82 ? -13.763 4.011 -20.512 1.00 90.44 82 PRO A O 1
ATOM 627 N N . ARG A 1 83 ? -15.003 4.891 -18.869 1.00 93.31 83 ARG A N 1
ATOM 628 C CA . ARG A 1 83 ? -14.792 6.307 -19.231 1.00 93.31 83 ARG A CA 1
ATOM 629 C C . ARG A 1 83 ? -13.966 7.099 -18.211 1.00 93.31 83 ARG A C 1
ATOM 631 O O . ARG A 1 83 ? -13.812 8.302 -18.374 1.00 93.31 83 ARG A O 1
ATOM 638 N N . THR A 1 84 ? -13.439 6.454 -17.174 1.00 95.50 84 THR A N 1
ATOM 639 C CA . THR A 1 84 ? -12.557 7.089 -16.178 1.00 95.50 84 THR A CA 1
ATOM 640 C C . THR A 1 84 ? -11.115 7.162 -16.667 1.00 95.50 84 THR A C 1
ATOM 642 O O . THR A 1 84 ? -10.719 6.381 -17.540 1.00 95.50 84 THR A O 1
ATOM 645 N N . TYR A 1 85 ? -10.340 8.079 -16.074 1.00 95.38 85 TYR A N 1
ATOM 646 C CA . TYR A 1 85 ? -8.935 8.347 -16.405 1.00 95.38 85 TYR A CA 1
ATOM 647 C C . TYR A 1 85 ? -8.717 8.820 -17.852 1.00 95.38 85 TYR A C 1
ATOM 649 O O . TYR A 1 85 ? -7.665 8.571 -18.440 1.00 95.38 85 TYR A O 1
ATOM 657 N N . GLY A 1 86 ? -9.721 9.463 -18.456 1.00 94.62 86 GLY A N 1
ATOM 658 C CA . GLY A 1 86 ? -9.656 9.943 -19.840 1.00 94.62 86 GLY A CA 1
ATOM 659 C C . GLY A 1 86 ? -8.598 11.028 -20.058 1.00 94.62 86 GLY A C 1
ATOM 660 O O . GLY A 1 86 ? -8.069 11.155 -21.156 1.00 94.62 86 GLY A O 1
ATOM 661 N N . GLU A 1 87 ? -8.231 11.750 -19.002 1.00 94.25 87 GLU A N 1
ATOM 662 C CA . GLU A 1 87 ? -7.138 12.720 -18.976 1.00 94.25 87 GLU A CA 1
ATOM 663 C C . GLU A 1 87 ? -5.766 12.091 -19.283 1.00 94.25 87 GLU A C 1
ATOM 665 O O . GLU A 1 87 ? -4.857 12.783 -19.733 1.00 94.25 87 GLU A O 1
ATOM 670 N N . PHE A 1 88 ? -5.635 10.768 -19.132 1.00 94.81 88 PHE A N 1
ATOM 671 C CA . PHE A 1 88 ? -4.433 9.997 -19.469 1.00 94.81 88 PHE A CA 1
ATOM 672 C C . PHE A 1 88 ? -4.473 9.386 -20.878 1.00 94.81 88 PHE A C 1
ATOM 674 O O . PHE A 1 88 ? -3.703 8.477 -21.194 1.00 94.81 88 PHE A O 1
ATOM 681 N N . ASN A 1 89 ? -5.357 9.899 -21.735 1.00 94.12 89 ASN A N 1
ATOM 682 C CA . ASN A 1 89 ? -5.392 9.620 -23.166 1.00 94.12 89 ASN A CA 1
ATOM 683 C C . ASN A 1 89 ? -5.239 10.917 -23.994 1.00 94.12 89 ASN A C 1
ATOM 685 O O . ASN A 1 89 ? -6.173 11.311 -24.701 1.00 94.12 89 ASN A 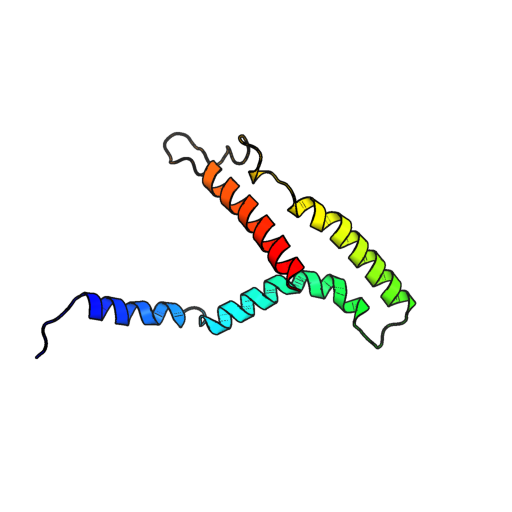O 1
ATOM 689 N N . PRO A 1 90 ? -4.103 11.635 -23.886 1.00 93.50 90 PRO A N 1
ATOM 690 C CA . PRO A 1 90 ? -3.873 12.829 -24.688 1.00 93.50 90 PRO A CA 1
ATOM 691 C C . PRO A 1 90 ? -3.613 12.467 -26.157 1.00 93.50 90 PRO A C 1
ATOM 693 O O . PRO A 1 90 ? -2.960 11.469 -26.473 1.00 93.50 90 PRO A O 1
ATOM 696 N N . SER A 1 91 ? -4.094 13.308 -27.075 1.00 93.25 91 SER A N 1
ATOM 697 C CA . SER A 1 91 ? -3.885 13.130 -28.515 1.00 93.25 91 SER A CA 1
ATOM 698 C C . SER A 1 91 ? -2.394 13.089 -28.865 1.00 93.25 91 SER A C 1
ATOM 700 O O . SER A 1 91 ? -1.640 13.955 -28.429 1.00 93.25 91 SER A O 1
ATOM 702 N N . GLY A 1 92 ? -1.981 12.125 -29.692 1.00 94.06 92 GLY A N 1
ATOM 703 C CA . GLY A 1 92 ? -0.587 11.981 -30.134 1.00 94.06 92 GLY A CA 1
ATOM 704 C C . GLY A 1 92 ? 0.297 11.129 -29.216 1.00 94.06 92 GLY A C 1
ATOM 705 O O . GLY A 1 92 ? 1.453 10.884 -29.552 1.00 94.06 92 GLY A O 1
ATOM 706 N N . HIS A 1 93 ? -0.239 10.622 -28.103 1.00 94.06 93 HIS A N 1
ATOM 707 C CA . HIS A 1 93 ? 0.456 9.699 -27.206 1.00 94.06 93 HIS A CA 1
ATOM 708 C C . HIS A 1 93 ? -0.301 8.375 -27.061 1.00 94.06 93 HIS A C 1
ATOM 710 O O . HIS A 1 93 ? -1.439 8.222 -27.501 1.00 94.06 93 HIS A O 1
ATOM 716 N N . ARG A 1 94 ? 0.355 7.387 -26.445 1.00 94.69 94 ARG A N 1
ATOM 717 C CA . ARG A 1 94 ? -0.268 6.103 -26.118 1.00 94.69 94 ARG A CA 1
ATOM 718 C C . ARG A 1 94 ? -1.310 6.294 -25.016 1.00 94.69 94 ARG A C 1
ATOM 720 O O . ARG A 1 94 ? -1.018 6.925 -24.006 1.00 94.69 94 ARG A O 1
ATOM 727 N N . ASP A 1 95 ? -2.476 5.678 -25.186 1.00 94.75 95 ASP A N 1
ATOM 728 C CA . ASP A 1 95 ? -3.529 5.660 -24.169 1.00 94.75 95 ASP A CA 1
ATOM 729 C C . ASP A 1 95 ? -3.060 4.920 -22.902 1.00 94.75 95 ASP A C 1
ATOM 731 O O . ASP A 1 95 ? -2.783 3.715 -22.931 1.00 94.75 95 ASP A O 1
ATOM 735 N N . LEU A 1 96 ? -2.980 5.646 -21.782 1.00 96.06 96 LEU A N 1
ATOM 736 C CA . LEU A 1 96 ? -2.641 5.104 -20.464 1.00 96.06 96 LEU A CA 1
ATOM 737 C C . LEU A 1 96 ? -3.865 4.931 -19.554 1.00 96.06 96 LEU A C 1
ATOM 739 O O . LEU A 1 96 ? -3.745 4.324 -18.485 1.00 96.06 96 LEU A O 1
ATOM 743 N N . SER A 1 97 ? -5.054 5.375 -19.972 1.00 96.44 97 SER A N 1
ATOM 744 C CA . SER A 1 97 ? -6.287 5.272 -19.181 1.00 96.44 97 SER A CA 1
ATOM 745 C C . SER A 1 97 ? -6.591 3.818 -18.798 1.00 96.44 97 SER A C 1
ATOM 747 O O . SER A 1 97 ? -6.911 3.511 -17.649 1.00 96.44 97 SER A O 1
ATOM 749 N N . GLY A 1 98 ? -6.402 2.883 -19.737 1.00 95.88 98 GLY A N 1
ATOM 750 C CA . GLY A 1 98 ? -6.566 1.448 -19.503 1.00 95.88 98 GLY A CA 1
ATOM 751 C C . GLY A 1 98 ? -5.607 0.891 -18.446 1.00 95.88 98 GLY A C 1
ATOM 752 O O . GLY A 1 98 ? -6.022 0.084 -17.609 1.00 95.88 98 GLY A O 1
ATOM 753 N N . HIS A 1 99 ? -4.356 1.359 -18.442 1.00 96.19 99 HIS A N 1
ATOM 754 C CA . HIS A 1 99 ? -3.347 0.958 -17.461 1.00 96.19 99 HIS A CA 1
ATOM 755 C C . HIS A 1 99 ? -3.685 1.487 -16.066 1.00 96.19 99 HIS A C 1
ATOM 757 O O . HIS A 1 99 ? -3.621 0.727 -15.102 1.00 96.19 99 HIS A O 1
ATOM 763 N N . LEU A 1 100 ? -4.134 2.738 -15.947 1.00 97.31 100 LEU A N 1
ATOM 764 C CA . LEU A 1 100 ? -4.550 3.285 -14.654 1.00 97.31 100 LEU A CA 1
ATOM 765 C C . LEU A 1 100 ? -5.793 2.598 -14.096 1.00 97.31 100 LEU A C 1
ATOM 767 O O . LEU A 1 100 ? -5.833 2.284 -12.907 1.00 97.31 100 LEU A O 1
ATOM 771 N N . ARG A 1 101 ? -6.767 2.258 -14.948 1.00 97.44 101 ARG A N 1
ATOM 772 C CA . ARG A 1 101 ? -7.908 1.428 -14.534 1.00 97.44 101 ARG A CA 1
ATOM 773 C C . ARG A 1 101 ? -7.460 0.061 -14.014 1.00 97.44 101 ARG A C 1
ATOM 775 O O . ARG A 1 101 ? -8.017 -0.433 -13.039 1.00 97.44 101 ARG A O 1
ATOM 782 N N . TYR A 1 102 ? -6.460 -0.560 -14.643 1.00 96.69 102 TYR A N 1
ATOM 783 C CA . TYR A 1 102 ? -5.882 -1.812 -14.148 1.00 96.69 102 TYR A CA 1
ATOM 784 C C . TYR A 1 102 ? -5.197 -1.638 -12.787 1.00 96.69 102 TYR A C 1
ATOM 786 O O . TYR A 1 102 ? -5.443 -2.446 -11.888 1.00 96.69 102 TYR A O 1
ATOM 794 N N . VAL A 1 103 ? -4.379 -0.592 -12.626 1.00 97.31 103 VAL A N 1
ATOM 795 C CA . VAL A 1 103 ? -3.697 -0.279 -11.361 1.00 97.31 103 VAL A CA 1
ATOM 796 C C . VAL A 1 103 ? -4.720 -0.063 -10.250 1.00 97.31 103 VAL A C 1
ATOM 798 O O . VAL A 1 103 ? -4.613 -0.704 -9.213 1.00 97.31 103 VAL A O 1
ATOM 801 N N . GLU A 1 104 ? -5.763 0.738 -10.471 1.00 97.12 104 GLU A N 1
ATOM 802 C CA . GLU A 1 104 ? -6.780 1.012 -9.449 1.00 97.12 104 GLU A CA 1
ATOM 803 C C . GLU A 1 104 ? -7.517 -0.257 -8.989 1.00 97.12 104 GLU A C 1
ATOM 805 O O . GLU A 1 104 ? -7.603 -0.519 -7.784 1.00 97.12 104 GLU A O 1
ATOM 810 N N . ARG A 1 105 ? -7.965 -1.106 -9.926 1.00 96.94 105 ARG A N 1
ATOM 811 C CA . ARG A 1 105 ? -8.608 -2.389 -9.587 1.00 96.94 105 ARG A CA 1
ATOM 812 C C . ARG A 1 105 ? -7.662 -3.321 -8.833 1.00 96.94 105 ARG A C 1
ATOM 814 O O . ARG A 1 105 ? -8.080 -3.991 -7.887 1.00 96.94 105 ARG A O 1
ATOM 821 N N . SER A 1 106 ? -6.400 -3.374 -9.254 1.00 97.12 106 SER A N 1
ATOM 822 C CA . SER A 1 106 ? -5.385 -4.241 -8.652 1.00 97.12 106 SER A CA 1
ATOM 823 C C . SER A 1 106 ? -5.011 -3.771 -7.249 1.00 97.12 106 SER A C 1
ATOM 825 O O . SER A 1 106 ? -4.954 -4.597 -6.344 1.00 97.12 106 SER A O 1
ATOM 827 N N . SER A 1 107 ? -4.866 -2.463 -7.033 1.00 95.62 107 SER A N 1
ATOM 828 C CA . SER A 1 107 ? -4.614 -1.870 -5.716 1.00 95.62 107 SER A CA 1
ATOM 829 C C . SER A 1 107 ? -5.770 -2.118 -4.749 1.00 95.62 107 SER A C 1
ATOM 831 O O . SER A 1 107 ? -5.535 -2.525 -3.614 1.00 95.62 107 SER A O 1
ATOM 833 N N . ARG A 1 108 ? -7.030 -1.975 -5.189 1.00 96.06 108 ARG A N 1
ATOM 834 C CA . ARG A 1 108 ? -8.193 -2.335 -4.356 1.00 96.06 108 ARG A CA 1
ATOM 835 C C . ARG A 1 108 ? -8.217 -3.821 -4.010 1.00 96.06 108 ARG A C 1
ATOM 837 O O . ARG A 1 108 ? -8.480 -4.183 -2.865 1.00 96.06 108 ARG A O 1
ATOM 844 N N . LYS A 1 109 ? -7.936 -4.693 -4.985 1.00 95.50 109 LYS A N 1
ATOM 845 C CA . LYS A 1 109 ? -7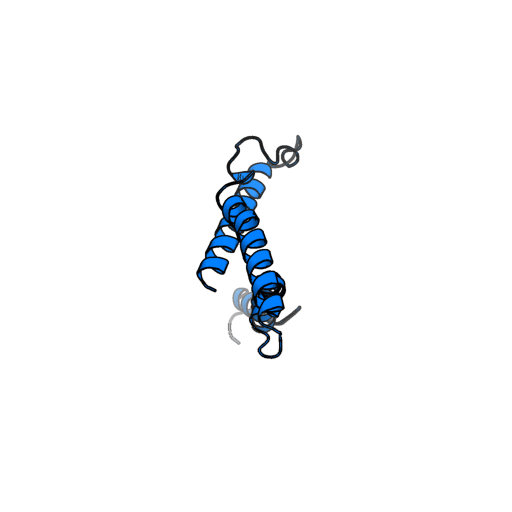.842 -6.141 -4.751 1.00 95.50 109 LYS A CA 1
ATOM 846 C C . LYS A 1 109 ? -6.735 -6.464 -3.748 1.00 95.50 109 LYS A C 1
ATOM 848 O O . LYS A 1 109 ? -6.975 -7.269 -2.851 1.00 95.50 109 LYS A O 1
ATOM 853 N N . LEU A 1 110 ? -5.565 -5.844 -3.897 1.00 94.25 110 LEU A N 1
ATOM 854 C CA . LEU A 1 110 ? -4.434 -6.006 -2.991 1.00 94.25 110 LEU A CA 1
ATOM 855 C C . LEU A 1 110 ? -4.822 -5.580 -1.574 1.00 94.25 110 LEU A C 1
ATOM 857 O O . LEU A 1 110 ? -4.707 -6.393 -0.671 1.00 94.25 110 LEU A O 1
ATOM 861 N N . ALA A 1 111 ? -5.399 -4.386 -1.402 1.00 93.62 111 ALA A N 1
ATOM 862 C CA . ALA A 1 111 ? -5.853 -3.891 -0.101 1.00 93.62 111 ALA A CA 1
ATOM 863 C C . ALA A 1 111 ? -6.834 -4.853 0.593 1.00 93.62 111 ALA A C 1
ATOM 865 O O . ALA A 1 111 ? -6.654 -5.164 1.767 1.00 93.62 111 ALA A O 1
ATOM 866 N N . ARG A 1 112 ? -7.833 -5.389 -0.130 1.00 94.19 112 ARG A N 1
ATOM 867 C CA . ARG A 1 112 ? -8.750 -6.404 0.430 1.00 94.19 112 ARG A CA 1
ATOM 868 C C . ARG A 1 112 ? -8.022 -7.691 0.809 1.00 94.19 112 ARG A C 1
ATOM 870 O O . ARG A 1 112 ? -8.297 -8.249 1.859 1.00 94.19 112 A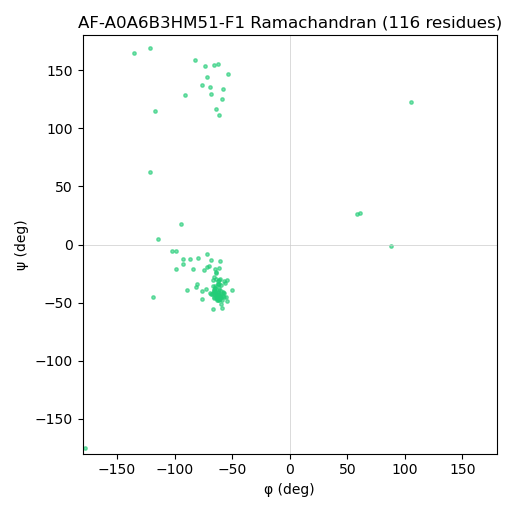RG A O 1
ATOM 877 N N . SER A 1 113 ? -7.112 -8.157 -0.047 1.00 93.38 113 SER A N 1
ATOM 878 C CA . SER A 1 113 ? -6.377 -9.411 0.175 1.00 93.38 113 SER A CA 1
ATOM 879 C C . SER A 1 113 ? -5.458 -9.305 1.391 1.00 93.38 113 SER A C 1
ATOM 881 O O . SER A 1 113 ? -5.434 -10.219 2.204 1.00 93.38 113 SER A O 1
ATOM 883 N N . THR A 1 114 ? -4.759 -8.177 1.543 1.00 90.12 114 THR A N 1
ATOM 884 C CA . THR A 1 114 ? -3.942 -7.883 2.725 1.00 90.12 114 THR A CA 1
ATOM 885 C C . THR A 1 114 ? -4.808 -7.793 3.976 1.00 90.12 114 THR A C 1
ATOM 887 O O . THR A 1 114 ? -4.481 -8.422 4.972 1.00 90.12 114 THR A O 1
ATOM 890 N N . PHE A 1 115 ? -5.942 -7.085 3.914 1.00 89.38 115 PHE A N 1
ATOM 891 C CA . PHE A 1 115 ? -6.858 -6.973 5.051 1.00 89.38 115 PHE A CA 1
ATOM 892 C C . PHE A 1 115 ? -7.426 -8.329 5.493 1.00 89.38 115 PHE A C 1
ATOM 894 O O . PHE A 1 115 ? -7.571 -8.557 6.682 1.00 89.38 115 PHE A O 1
ATOM 901 N N . TYR A 1 116 ? -7.726 -9.241 4.562 1.00 89.56 116 TYR A N 1
ATOM 902 C CA . TYR A 1 116 ? -8.188 -10.594 4.902 1.00 89.56 116 TYR A CA 1
ATOM 903 C C . TYR A 1 116 ? -7.094 -11.498 5.482 1.00 89.56 116 TYR A C 1
ATOM 905 O O . TYR A 1 116 ? -7.421 -12.529 6.062 1.00 89.56 116 TYR A O 1
ATOM 913 N N . ALA A 1 117 ? -5.822 -11.165 5.262 1.00 87.62 117 ALA A N 1
ATOM 914 C CA . ALA A 1 117 ? -4.684 -11.936 5.753 1.00 87.62 117 ALA A CA 1
ATOM 915 C C . ALA A 1 117 ? -4.165 -11.457 7.122 1.00 87.62 117 ALA A C 1
ATOM 917 O O . ALA A 1 117 ? -3.346 -12.158 7.716 1.00 87.62 117 ALA A O 1
ATOM 918 N N . MET A 1 118 ? -4.602 -10.280 7.586 1.00 81.50 118 MET A N 1
ATOM 919 C CA . MET A 1 118 ? -4.375 -9.780 8.949 1.00 81.50 118 MET A CA 1
ATOM 920 C C . MET A 1 118 ? -5.384 -10.382 9.923 1.00 81.50 118 MET A C 1
ATOM 922 O O . MET A 1 118 ? -4.957 -10.695 11.054 1.00 81.50 118 MET A O 1
#

Sequence (118 aa):
GERAVPAEQMLRDMRINRIFEGSTEIMHLLIAREAVDAHLKVAGDIIDPEKPLADKARAGANAAGFYARWLPQLVTGAGQLPRTYGEFNPSGHRDLSGHLRYVERSSRKLARSTFYAM

Nearest PDB structures (foldseek):
  4j2c-assembly2_C  TM=4.859E-01  e=9.368E+00  Homo sapiens
  1lvf-assembly1_A  TM=4.481E-01  e=8.375E+00  Rattus norvegicus

Mean predicted aligned error: 6.67 Å

Secondary structure (DSSP, 8-state):
-PPP-HHHHHHHHHGGGGTTTS-HHHHHHHHHHHHHHHHHHHHHHHH-TTS-HHHHHHHHHHHHHHHHHHHHHHHS-GGGSTTTTGGG--TTS---HHHHHHHHHHHHHHHHHHHHH-

Foldseek 3Di:
DDDDDVVVVVVVVCVVVQPPPAHVVRVVVVCVCVLCVVVCVLCVQLPDPPDDPVSNVVSVVSSCVVCVVPLVDLVDDPLVPPCPPCVQVDPPDDRCRNVVSVVSNVVSVVSVVVVVVD